Protein AF-A0A7V9ZXX9-F1 (afdb_monomer_lite)

Secondary structure (DSSP, 8-state):
-HHHHHHHHHTT---EEEEETTTTGGG-HHHHHHHHHTT-EEEEES---TT-GGGSS-----EEEEETTTEEEEESS-S---

Structure (mmCIF, N/CA/C/O backbone):
data_AF-A0A7V9ZXX9-F1
#
_entry.id   AF-A0A7V9ZXX9-F1
#
loop_
_atom_site.group_PDB
_atom_site.id
_atom_site.type_symbol
_atom_site.label_atom_id
_atom_site.label_alt_id
_atom_site.label_comp_id
_atom_site.label_asym_id
_atom_site.label_entity_id
_atom_site.label_seq_id
_atom_site.pdbx_PDB_ins_code
_atom_site.Cartn_x
_atom_site.Cartn_y
_atom_site.Cartn_z
_atom_site.occupancy
_atom_site.B_iso_or_equiv
_atom_site.auth_seq_id
_atom_site.auth_comp_id
_atom_site.auth_asym_id
_atom_site.auth_atom_id
_atom_site.pdbx_PDB_model_num
ATOM 1 N N . MET A 1 1 ? -3.521 9.673 -0.990 1.00 86.25 1 MET A N 1
ATOM 2 C CA . MET A 1 1 ? -3.387 8.204 -0.675 1.00 86.25 1 MET A CA 1
ATOM 3 C C . MET A 1 1 ? -2.622 7.860 0.621 1.00 86.25 1 MET A C 1
ATOM 5 O O . MET A 1 1 ? -3.193 7.194 1.480 1.00 86.25 1 MET A O 1
ATOM 9 N N . THR A 1 2 ? -1.342 8.239 0.773 1.00 90.81 2 THR A N 1
ATOM 10 C CA . THR A 1 2 ? -0.462 7.805 1.890 1.00 90.81 2 THR A CA 1
ATOM 11 C C . THR A 1 2 ? -1.079 7.991 3.275 1.00 90.81 2 THR A C 1
ATOM 13 O O . THR A 1 2 ? -1.030 7.087 4.107 1.00 90.81 2 THR A O 1
ATOM 16 N N . GLN A 1 3 ? -1.695 9.152 3.508 1.00 92.56 3 GLN A N 1
ATOM 17 C CA . GLN A 1 3 ? -2.331 9.479 4.780 1.00 92.56 3 GLN A CA 1
ATOM 18 C C . GLN A 1 3 ? -3.448 8.496 5.144 1.00 92.56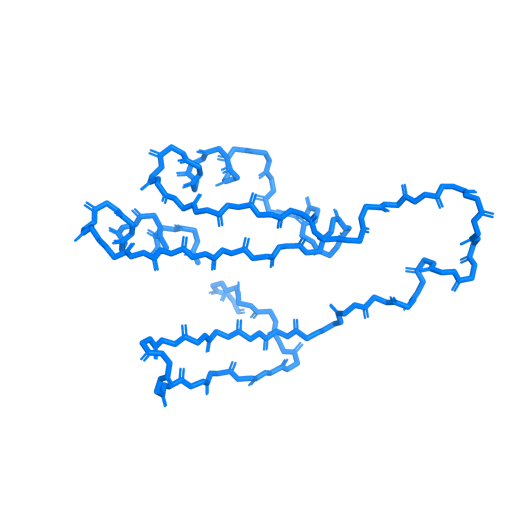 3 GLN A C 1
ATOM 20 O O . GLN A 1 3 ? -3.436 7.979 6.256 1.00 92.56 3 GLN A O 1
ATOM 25 N N . ALA A 1 4 ? -4.359 8.201 4.213 1.00 93.38 4 ALA A N 1
ATOM 26 C CA . ALA A 1 4 ? -5.496 7.317 4.461 1.00 93.38 4 ALA A CA 1
ATOM 27 C C . ALA A 1 4 ? -5.050 5.884 4.799 1.00 93.38 4 ALA A C 1
ATOM 29 O O . ALA A 1 4 ? -5.558 5.273 5.737 1.00 93.38 4 ALA A O 1
ATOM 30 N N . LEU A 1 5 ? -4.053 5.356 4.080 1.00 94.25 5 LEU A N 1
ATOM 31 C CA . LEU A 1 5 ? -3.509 4.023 4.362 1.00 94.25 5 LEU A CA 1
ATOM 32 C C . LEU A 1 5 ? -2.805 3.973 5.725 1.00 94.25 5 LEU A C 1
ATOM 34 O O . LEU A 1 5 ? -3.025 3.042 6.497 1.00 94.25 5 LEU A O 1
ATOM 38 N N . ALA A 1 6 ? -2.004 4.994 6.045 1.00 95.88 6 ALA A N 1
ATOM 39 C CA . ALA A 1 6 ? -1.308 5.098 7.325 1.00 95.88 6 ALA A CA 1
ATOM 40 C C . ALA A 1 6 ? -2.263 5.310 8.513 1.00 95.88 6 ALA A C 1
ATOM 42 O O . ALA A 1 6 ? -1.986 4.870 9.626 1.00 95.88 6 ALA A O 1
ATOM 43 N N . GLU A 1 7 ? -3.372 6.018 8.313 1.00 97.19 7 GLU A N 1
ATOM 44 C CA . GLU A 1 7 ? -4.424 6.169 9.319 1.00 97.19 7 GLU A CA 1
ATOM 45 C C . GLU A 1 7 ? -5.106 4.826 9.595 1.00 97.19 7 GLU A C 1
ATOM 47 O O . GLU A 1 7 ? -5.178 4.402 10.745 1.00 97.19 7 GLU A O 1
ATOM 52 N N . ARG A 1 8 ? -5.540 4.113 8.546 1.00 96.94 8 ARG A N 1
ATOM 53 C CA . ARG A 1 8 ? -6.194 2.807 8.695 1.00 96.94 8 ARG A CA 1
ATOM 54 C C . ARG A 1 8 ? -5.291 1.770 9.353 1.00 96.94 8 ARG A C 1
ATOM 56 O O . ARG A 1 8 ? -5.755 1.057 10.238 1.00 96.94 8 ARG A O 1
ATOM 63 N N . ALA A 1 9 ? -4.015 1.727 8.975 1.00 97.56 9 ALA A N 1
ATOM 64 C CA . ALA A 1 9 ? -3.042 0.839 9.604 1.00 97.56 9 ALA A CA 1
ATOM 65 C C . ALA A 1 9 ? -2.887 1.133 11.107 1.00 97.56 9 ALA A C 1
ATOM 67 O O . ALA A 1 9 ? -2.963 0.219 11.928 1.00 97.56 9 ALA A O 1
ATOM 68 N N . ARG A 1 10 ? -2.805 2.415 11.491 1.00 97.62 10 ARG A N 1
ATOM 69 C CA . ARG A 1 10 ? -2.769 2.831 12.905 1.00 97.62 10 ARG A CA 1
ATOM 70 C C . ARG A 1 10 ? -4.065 2.546 13.662 1.00 97.62 10 ARG A C 1
ATOM 72 O O . ARG A 1 10 ? -4.018 2.313 14.863 1.00 97.62 10 ARG A O 1
ATOM 79 N N . ALA A 1 11 ? -5.198 2.506 12.967 1.00 97.69 11 ALA A N 1
ATOM 80 C CA . ALA A 1 11 ? -6.477 2.069 13.521 1.00 97.69 11 ALA A CA 1
ATOM 81 C C . ALA A 1 11 ? -6.595 0.533 13.664 1.00 97.69 11 ALA A C 1
ATOM 83 O O . ALA A 1 11 ? -7.670 0.034 13.988 1.00 97.69 11 ALA A O 1
ATOM 84 N N . GLY A 1 12 ? -5.522 -0.227 13.410 1.00 96.94 12 GLY A N 1
ATOM 85 C CA . GLY A 1 12 ? -5.489 -1.685 13.554 1.00 96.94 12 GLY A CA 1
ATOM 86 C C . GLY A 1 12 ? -6.004 -2.457 12.337 1.00 96.94 12 GLY A C 1
ATOM 87 O O . GLY A 1 12 ? -6.108 -3.682 12.387 1.00 96.94 12 GLY A O 1
ATOM 88 N N . VAL A 1 13 ? -6.313 -1.776 11.229 1.00 97.62 13 VAL A N 1
ATOM 89 C CA . VAL A 1 13 ? -6.692 -2.444 9.979 1.00 97.62 13 VAL A CA 1
ATOM 90 C C . VAL A 1 13 ? -5.438 -3.011 9.322 1.00 97.62 13 VAL A C 1
ATOM 92 O O . VAL A 1 13 ? -4.460 -2.295 9.116 1.00 97.62 13 VAL A O 1
ATOM 95 N N . LYS A 1 14 ? -5.463 -4.288 8.927 1.00 97.62 14 LYS A N 1
ATOM 96 C CA . LYS A 1 14 ? -4.362 -4.875 8.155 1.00 97.62 14 LYS A CA 1
ATOM 97 C C . LYS A 1 14 ? -4.330 -4.267 6.752 1.00 97.62 14 LYS A C 1
ATOM 99 O O . LYS A 1 14 ? -5.194 -4.556 5.927 1.00 97.62 14 LYS A O 1
ATOM 104 N N . VAL A 1 15 ? -3.306 -3.467 6.473 1.00 97.62 15 VAL A N 1
ATOM 105 C CA . VAL A 1 15 ? -3.091 -2.848 5.160 1.00 97.62 15 VAL A CA 1
ATOM 106 C C . VAL A 1 15 ? -1.877 -3.492 4.498 1.00 97.62 15 VAL A C 1
ATOM 108 O O . VAL A 1 15 ? -0.777 -3.436 5.039 1.00 97.62 15 VAL A O 1
ATOM 111 N N . ASN A 1 16 ? -2.076 -4.075 3.314 1.00 96.25 16 ASN A N 1
ATOM 112 C CA . ASN A 1 16 ? -0.992 -4.577 2.467 1.00 96.25 16 ASN A CA 1
ATOM 113 C C . ASN A 1 16 ? -0.962 -3.738 1.191 1.00 96.25 16 ASN A C 1
ATOM 115 O O . ASN A 1 16 ? -2.000 -3.561 0.550 1.00 96.25 16 ASN A O 1
ATOM 119 N N . ALA A 1 17 ? 0.209 -3.244 0.806 1.00 92.56 17 ALA A N 1
ATOM 120 C CA . ALA A 1 17 ? 0.382 -2.491 -0.425 1.00 92.56 17 ALA A CA 1
ATOM 121 C C . ALA A 1 17 ? 1.567 -3.022 -1.237 1.00 92.56 17 ALA A C 1
ATOM 123 O O . ALA A 1 17 ? 2.695 -3.165 -0.760 1.00 92.56 17 ALA A O 1
ATOM 124 N N . ILE A 1 18 ? 1.273 -3.307 -2.505 1.00 90.56 18 ILE A N 1
ATOM 125 C CA . ILE A 1 18 ? 2.240 -3.769 -3.494 1.00 90.56 18 ILE A CA 1
ATOM 126 C C . ILE A 1 18 ? 2.493 -2.618 -4.456 1.00 90.56 18 ILE A C 1
ATOM 128 O O . ILE A 1 18 ? 1.574 -2.121 -5.106 1.00 90.56 18 ILE A O 1
ATOM 132 N N . PHE A 1 19 ? 3.753 -2.216 -4.560 1.00 86.50 19 PHE A N 1
ATOM 133 C CA . PHE A 1 19 ? 4.186 -1.148 -5.445 1.00 86.50 19 PHE A CA 1
ATOM 134 C C . PHE A 1 19 ? 5.082 -1.692 -6.543 1.00 86.50 19 PHE A C 1
ATOM 136 O O . PHE A 1 19 ? 6.023 -2.433 -6.279 1.00 86.50 19 PHE A O 1
ATOM 143 N N . ASP A 1 20 ? 4.831 -1.285 -7.779 1.00 84.19 20 ASP A N 1
ATOM 144 C CA . ASP A 1 20 ? 5.753 -1.556 -8.871 1.00 84.19 20 ASP A CA 1
ATOM 145 C C . ASP A 1 20 ? 7.033 -0.719 -8.700 1.00 84.19 20 ASP A C 1
ATOM 147 O O . ASP A 1 20 ? 6.963 0.495 -8.503 1.00 84.19 20 ASP A O 1
ATOM 151 N N . ALA A 1 21 ? 8.206 -1.353 -8.764 1.00 78.50 21 ALA A N 1
ATOM 152 C CA . ALA A 1 21 ? 9.472 -0.725 -8.390 1.00 78.50 21 ALA A CA 1
ATOM 153 C C . ALA A 1 21 ? 9.813 0.536 -9.205 1.00 78.50 21 ALA A C 1
ATOM 155 O O . ALA A 1 21 ? 10.425 1.452 -8.65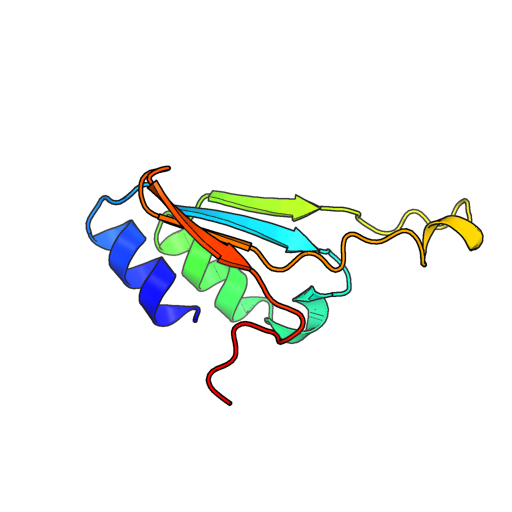8 1.00 78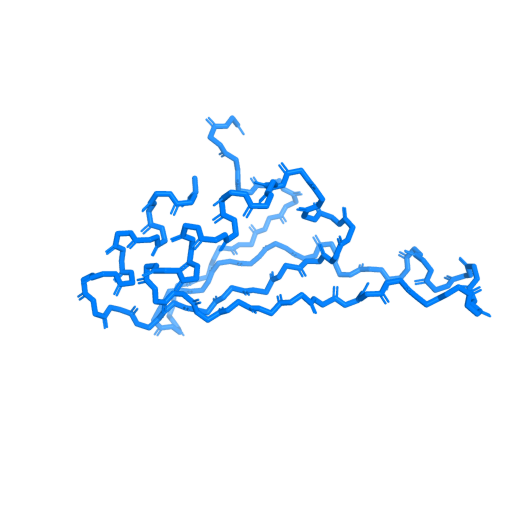.50 21 ALA A O 1
ATOM 156 N N . GLN A 1 22 ? 9.406 0.617 -10.478 1.00 75.69 22 GLN A N 1
ATOM 157 C CA . GLN A 1 22 ? 9.613 1.819 -11.297 1.00 75.69 22 GLN A CA 1
ATOM 158 C C . GLN A 1 22 ? 8.321 2.642 -11.471 1.00 75.69 22 GLN A C 1
ATOM 160 O O . GLN A 1 22 ? 8.402 3.867 -11.537 1.00 75.69 22 GLN A O 1
ATOM 165 N N . GLY A 1 23 ? 7.134 2.030 -11.457 1.00 73.31 23 GLY A N 1
ATOM 166 C CA . GLY A 1 23 ? 5.843 2.724 -11.536 1.00 73.31 23 GLY A CA 1
ATOM 167 C C . GLY A 1 23 ? 5.529 3.553 -10.288 1.00 73.31 23 GLY A C 1
ATOM 168 O O . GLY A 1 23 ? 4.905 4.604 -10.388 1.00 73.31 23 GLY A O 1
ATOM 169 N N . ALA A 1 24 ? 6.031 3.133 -9.125 1.00 76.44 24 ALA A N 1
ATOM 170 C CA . ALA A 1 2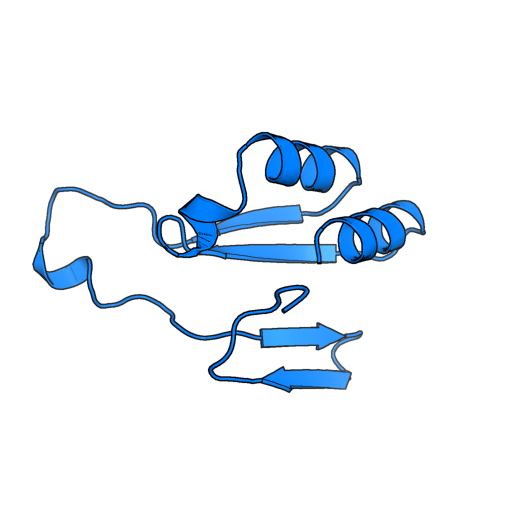4 ? 5.930 3.860 -7.861 1.00 76.44 24 ALA A CA 1
ATOM 171 C C . ALA A 1 24 ? 7.182 4.695 -7.535 1.00 76.44 24 ALA A C 1
ATOM 173 O O . ALA A 1 24 ? 7.340 5.147 -6.402 1.00 76.44 24 ALA A O 1
ATOM 174 N N . SER A 1 25 ? 8.074 4.932 -8.503 1.00 74.06 25 SER A N 1
ATOM 175 C CA . SER A 1 25 ? 9.282 5.754 -8.299 1.00 74.06 25 SER A CA 1
ATOM 176 C C . SER A 1 25 ? 8.973 7.159 -7.763 1.00 74.06 25 SER A C 1
ATOM 178 O O . SER A 1 25 ? 9.753 7.704 -6.987 1.00 74.06 25 SER A O 1
ATOM 180 N N . LYS A 1 26 ? 7.802 7.712 -8.108 1.00 79.12 26 LYS A N 1
ATOM 181 C CA . LYS A 1 26 ? 7.342 9.037 -7.667 1.00 79.12 26 LYS A CA 1
ATOM 182 C C . LYS A 1 26 ? 6.818 9.099 -6.230 1.00 79.12 26 LYS A C 1
ATOM 184 O O . LYS A 1 26 ? 6.652 10.197 -5.716 1.00 79.12 26 LYS A O 1
ATOM 189 N N . ILE A 1 27 ? 6.549 7.966 -5.573 1.00 80.44 27 ILE A N 1
ATOM 190 C CA . ILE A 1 27 ? 5.981 7.972 -4.214 1.00 80.44 27 ILE A CA 1
ATOM 191 C C . ILE A 1 27 ? 6.959 8.580 -3.190 1.00 80.44 27 ILE A C 1
ATOM 193 O O . ILE A 1 27 ? 6.513 9.124 -2.189 1.00 80.44 27 ILE A O 1
ATOM 197 N N . GLY A 1 28 ? 8.269 8.579 -3.461 1.00 83.62 28 GLY A N 1
ATOM 198 C CA . GLY A 1 28 ? 9.285 9.137 -2.565 1.00 83.62 28 GLY A CA 1
ATOM 199 C C . GLY A 1 28 ? 9.602 8.219 -1.379 1.00 83.62 28 GLY A C 1
ATOM 200 O O . GLY A 1 28 ? 8.739 7.508 -0.861 1.00 83.62 28 GLY A O 1
ATOM 201 N N . SER A 1 29 ? 10.865 8.205 -0.949 1.00 86.19 29 SER A N 1
ATOM 202 C CA . SER A 1 29 ? 11.331 7.369 0.169 1.00 86.19 29 SER A CA 1
ATOM 203 C C . SER A 1 29 ? 10.640 7.716 1.488 1.00 86.19 29 SER A C 1
ATOM 205 O O . SER A 1 29 ? 10.282 6.811 2.234 1.00 86.19 29 SER A O 1
ATOM 207 N N . GLU A 1 30 ? 10.381 9.000 1.738 1.00 89.81 30 GLU A N 1
ATOM 208 C CA . GLU A 1 30 ? 9.712 9.480 2.951 1.00 89.81 30 GLU A CA 1
ATOM 209 C C . GLU A 1 30 ? 8.292 8.914 3.101 1.00 89.81 30 GLU A C 1
ATOM 211 O O . GLU A 1 30 ? 7.926 8.420 4.165 1.00 89.81 30 GLU A O 1
ATOM 216 N N . ASN A 1 31 ? 7.495 8.903 2.028 1.00 90.50 31 ASN A N 1
ATOM 217 C CA . ASN A 1 31 ? 6.149 8.329 2.085 1.00 90.50 31 ASN A CA 1
ATOM 218 C C . ASN A 1 31 ? 6.177 6.813 2.285 1.00 90.50 31 ASN A C 1
ATOM 220 O O . ASN A 1 31 ? 5.319 6.279 2.986 1.00 90.50 31 ASN A O 1
ATOM 224 N N . LEU A 1 32 ? 7.148 6.111 1.687 1.00 90.25 32 LEU A N 1
ATOM 225 C CA . LEU A 1 32 ? 7.324 4.679 1.936 1.00 90.25 32 LEU A CA 1
ATOM 226 C C . LEU A 1 32 ? 7.645 4.420 3.407 1.00 90.25 32 LEU A C 1
ATOM 228 O O . LEU A 1 32 ? 7.059 3.519 4.000 1.00 90.25 32 LEU A O 1
ATOM 232 N N . GLU A 1 33 ? 8.521 5.226 4.002 1.00 92.69 33 GLU A N 1
ATOM 233 C CA . GLU A 1 33 ? 8.873 5.103 5.414 1.00 92.69 33 GLU A CA 1
ATOM 234 C C . GLU A 1 33 ? 7.686 5.435 6.323 1.00 92.69 33 GLU A C 1
ATOM 236 O O . GLU A 1 33 ? 7.396 4.715 7.279 1.00 92.69 33 GLU A O 1
ATOM 241 N N . ARG A 1 34 ? 6.906 6.461 5.973 1.00 94.38 34 ARG A N 1
ATOM 242 C CA . ARG A 1 34 ? 5.665 6.811 6.673 1.00 94.38 34 ARG A CA 1
ATOM 243 C C . ARG A 1 34 ? 4.636 5.679 6.645 1.00 94.38 34 ARG A C 1
ATOM 245 O O . ARG A 1 34 ? 3.950 5.453 7.635 1.00 94.38 34 ARG A O 1
ATOM 252 N N . LEU A 1 35 ? 4.517 4.963 5.529 1.00 94.69 35 LEU A N 1
ATOM 253 C CA . LEU A 1 35 ? 3.639 3.795 5.429 1.00 94.69 35 LEU A CA 1
ATOM 254 C C . LEU A 1 35 ? 4.163 2.627 6.276 1.00 94.69 35 LEU A C 1
ATOM 256 O O . LEU A 1 35 ? 3.388 2.039 7.028 1.00 94.69 35 LEU A O 1
ATOM 260 N N . ARG A 1 36 ? 5.469 2.325 6.206 1.00 94.75 36 ARG A N 1
ATOM 261 C CA . ARG A 1 36 ? 6.087 1.250 7.005 1.00 94.75 36 ARG A CA 1
ATOM 262 C C . ARG A 1 36 ? 5.933 1.504 8.501 1.00 94.75 36 ARG A C 1
ATOM 264 O O . ARG A 1 36 ? 5.438 0.641 9.217 1.00 94.75 36 ARG A O 1
ATOM 271 N N . SER A 1 37 ? 6.288 2.704 8.954 1.00 96.62 37 SER A N 1
ATOM 272 C CA . SER A 1 37 ? 6.168 3.121 10.359 1.00 96.62 37 SER A CA 1
ATOM 273 C C . SER A 1 37 ? 4.723 3.156 10.864 1.00 96.62 37 SER A C 1
ATOM 275 O O . SER A 1 37 ? 4.488 2.960 12.052 1.00 96.62 37 SER A O 1
ATOM 277 N N . ALA A 1 38 ? 3.742 3.349 9.980 1.00 97.25 38 ALA A N 1
ATOM 278 C CA . ALA A 1 38 ? 2.325 3.255 10.323 1.00 97.25 38 ALA A CA 1
ATOM 279 C C . ALA A 1 38 ? 1.795 1.811 10.426 1.00 97.25 38 ALA A C 1
ATOM 281 O O . ALA A 1 38 ? 0.640 1.632 10.805 1.00 97.25 38 ALA A O 1
ATOM 282 N N . GLY A 1 39 ? 2.604 0.797 10.093 1.00 97.06 39 GLY A N 1
ATOM 283 C CA . GLY A 1 39 ? 2.223 -0.618 10.144 1.00 97.06 39 GLY A CA 1
ATOM 284 C C . GLY A 1 39 ? 1.690 -1.188 8.825 1.00 97.06 39 GLY A C 1
ATOM 285 O O . GLY A 1 39 ? 1.083 -2.257 8.827 1.00 97.06 39 GLY A O 1
ATOM 286 N N . VAL A 1 40 ? 1.892 -0.496 7.698 1.00 97.25 40 VAL A N 1
ATOM 287 C CA . VAL A 1 40 ? 1.531 -1.021 6.373 1.00 97.25 40 VAL A CA 1
ATOM 288 C C . VAL A 1 40 ? 2.568 -2.053 5.926 1.00 97.25 40 VAL A C 1
ATOM 290 O O . VAL A 1 40 ? 3.765 -1.758 5.887 1.00 97.25 40 VAL A O 1
ATOM 293 N N . ASP A 1 41 ? 2.109 -3.238 5.517 1.00 96.00 41 ASP A N 1
ATOM 294 C CA . ASP A 1 41 ? 2.971 -4.239 4.889 1.00 96.00 41 ASP A CA 1
ATOM 295 C C . ASP A 1 41 ? 3.259 -3.837 3.437 1.00 96.00 41 ASP A C 1
ATOM 297 O O . ASP A 1 41 ? 2.352 -3.732 2.604 1.00 96.00 41 ASP A O 1
ATOM 301 N N . LEU A 1 42 ? 4.530 -3.549 3.156 1.00 92.38 42 LEU A N 1
ATOM 302 C CA . LEU A 1 42 ? 4.979 -2.942 1.910 1.00 92.38 42 LEU A CA 1
ATOM 303 C C . LEU A 1 42 ? 5.955 -3.823 1.148 1.00 92.38 42 LEU A C 1
ATOM 305 O O . LEU A 1 42 ? 7.113 -3.996 1.552 1.00 92.38 42 LEU A O 1
ATOM 309 N N . VAL A 1 43 ? 5.527 -4.223 -0.049 1.00 89.88 43 VAL A N 1
ATOM 310 C CA . VAL A 1 43 ? 6.324 -5.008 -0.992 1.00 89.88 43 VAL A CA 1
ATOM 311 C C . VAL A 1 43 ? 6.542 -4.226 -2.283 1.00 89.88 43 VAL A C 1
ATOM 313 O O . VAL A 1 43 ? 5.606 -3.692 -2.879 1.00 89.88 43 VAL A O 1
ATOM 316 N N . LYS A 1 44 ? 7.797 -4.185 -2.742 1.00 84.62 44 LYS A N 1
ATOM 317 C CA . LYS A 1 44 ? 8.138 -3.726 -4.092 1.00 84.62 44 LYS A CA 1
ATOM 318 C C . LYS A 1 44 ? 8.148 -4.926 -5.035 1.00 84.62 44 LYS A C 1
ATOM 320 O O . LYS A 1 44 ? 8.892 -5.877 -4.819 1.00 84.62 44 LYS A O 1
ATOM 325 N N . TYR A 1 45 ? 7.328 -4.871 -6.073 1.00 81.94 45 TYR A N 1
ATOM 326 C CA . TYR A 1 45 ? 7.240 -5.873 -7.124 1.00 81.94 45 TYR A CA 1
ATOM 327 C C . TYR A 1 45 ? 8.027 -5.427 -8.363 1.00 81.94 45 TYR A C 1
ATOM 329 O O . TYR A 1 45 ? 8.139 -4.233 -8.645 1.00 81.94 45 TYR A O 1
ATOM 337 N N . HIS A 1 46 ? 8.548 -6.399 -9.114 1.00 73.50 46 HIS A N 1
ATOM 338 C CA . HIS A 1 46 ? 9.232 -6.187 -10.397 1.00 73.50 46 HIS A CA 1
ATOM 339 C C . HIS A 1 46 ? 10.458 -5.262 -10.330 1.00 73.50 46 HIS A C 1
ATOM 341 O O . HIS A 1 46 ? 10.639 -4.373 -11.165 1.00 73.50 46 HIS A O 1
ATOM 347 N N . SER A 1 47 ? 11.318 -5.478 -9.330 1.00 67.31 47 SER A N 1
ATOM 348 C CA . SER A 1 47 ? 12.635 -4.836 -9.275 1.00 67.31 47 SER A CA 1
ATOM 349 C C . SER A 1 47 ? 13.408 -5.101 -10.568 1.00 67.31 47 SER A C 1
ATOM 351 O O . SER A 1 47 ? 13.482 -6.233 -11.044 1.00 67.31 47 SER A O 1
ATOM 353 N N . ILE A 1 48 ? 13.956 -4.037 -11.152 1.00 63.53 48 ILE A N 1
ATOM 354 C CA . ILE A 1 48 ? 14.673 -4.089 -12.425 1.00 63.53 48 ILE A CA 1
ATOM 355 C C . ILE A 1 48 ? 15.907 -4.982 -12.286 1.00 63.53 48 ILE A C 1
ATOM 357 O O . ILE A 1 48 ? 16.786 -4.718 -11.468 1.00 63.53 48 ILE A O 1
ATOM 361 N N . VAL A 1 49 ? 15.986 -6.005 -13.133 1.00 64.44 49 VAL A N 1
ATOM 362 C CA . VAL A 1 49 ? 17.186 -6.820 -13.317 1.00 64.44 49 VAL A CA 1
ATOM 363 C C . VAL A 1 49 ? 17.755 -6.477 -14.692 1.00 64.44 49 VAL A C 1
ATOM 365 O O . VAL A 1 49 ? 17.082 -6.679 -15.700 1.00 64.44 49 VAL A O 1
ATOM 368 N N . TRP A 1 50 ? 18.990 -5.970 -14.738 1.00 62.28 50 TRP A N 1
ATOM 369 C CA . TRP A 1 50 ? 19.665 -5.474 -15.953 1.00 62.28 50 TRP A CA 1
ATOM 370 C C . TRP A 1 50 ? 19.948 -6.531 -17.038 1.00 62.28 50 TRP A C 1
ATOM 372 O O . TRP A 1 50 ? 20.530 -6.218 -18.071 1.00 62.28 50 TRP A O 1
ATOM 382 N N . LEU A 1 51 ? 19.529 -7.780 -16.824 1.00 66.25 51 LEU A N 1
ATOM 383 C CA . LEU A 1 51 ? 19.863 -8.933 -17.661 1.00 66.25 51 LEU A CA 1
ATOM 384 C C . LEU A 1 51 ? 18.944 -9.120 -18.887 1.00 66.25 51 LEU A C 1
ATOM 386 O O . LEU A 1 51 ? 19.324 -9.850 -19.796 1.00 66.25 51 LEU A O 1
ATOM 390 N N . ASP A 1 52 ? 17.761 -8.487 -18.954 1.00 65.38 52 ASP A N 1
ATOM 391 C CA . ASP A 1 52 ? 16.894 -8.577 -20.147 1.00 65.38 52 ASP A CA 1
ATOM 392 C C . ASP A 1 52 ? 16.082 -7.287 -20.415 1.00 65.38 52 ASP A C 1
ATOM 394 O O . ASP A 1 52 ? 15.011 -7.096 -19.824 1.00 65.38 52 ASP A O 1
ATOM 398 N N . PRO A 1 53 ? 16.528 -6.430 -21.360 1.00 66.19 53 PRO A N 1
ATOM 399 C CA . PRO A 1 53 ? 15.832 -5.219 -21.812 1.00 66.19 53 PRO A CA 1
ATOM 400 C C . PRO A 1 53 ? 14.360 -5.430 -22.203 1.00 66.19 53 PRO A C 1
ATOM 402 O O . PRO A 1 53 ? 13.528 -4.543 -22.021 1.00 66.19 53 PRO A O 1
ATOM 405 N N . ARG A 1 54 ? 13.992 -6.620 -22.693 1.00 66.69 54 ARG A N 1
ATOM 406 C CA . ARG A 1 54 ? 12.629 -6.918 -23.168 1.00 66.69 54 ARG A CA 1
ATOM 407 C C . ARG A 1 54 ? 11.646 -7.126 -22.017 1.00 66.69 54 ARG A C 1
ATOM 409 O O . ARG A 1 54 ? 10.442 -6.960 -22.193 1.00 66.69 54 ARG A O 1
ATOM 416 N N . ARG A 1 55 ? 12.140 -7.455 -20.817 1.00 64.38 55 ARG A N 1
ATOM 417 C CA . ARG A 1 55 ? 11.321 -7.648 -19.606 1.00 64.38 55 ARG A CA 1
ATOM 418 C C . ARG A 1 55 ? 11.013 -6.354 -18.857 1.00 64.38 55 ARG A C 1
ATOM 420 O O . ARG A 1 55 ? 10.170 -6.370 -17.958 1.00 64.38 55 ARG A O 1
ATOM 427 N N . TYR A 1 56 ? 11.631 -5.239 -19.244 1.00 64.00 56 TYR A N 1
ATOM 428 C CA . TYR A 1 56 ? 11.373 -3.935 -18.632 1.00 64.00 56 TYR A CA 1
ATOM 429 C C . TYR A 1 56 ? 9.942 -3.448 -18.858 1.00 64.00 56 TYR A C 1
ATOM 431 O O . TYR A 1 56 ? 9.397 -2.794 -17.971 1.00 64.00 56 TYR A O 1
ATOM 439 N N . ASN A 1 57 ? 9.337 -3.788 -20.004 1.00 62.72 57 ASN A N 1
ATOM 440 C CA . ASN A 1 57 ? 8.002 -3.320 -20.387 1.00 62.72 57 ASN A CA 1
ATOM 441 C C . ASN A 1 57 ? 6.861 -4.280 -19.985 1.00 62.72 57 ASN A C 1
ATOM 443 O O . ASN A 1 57 ? 5.69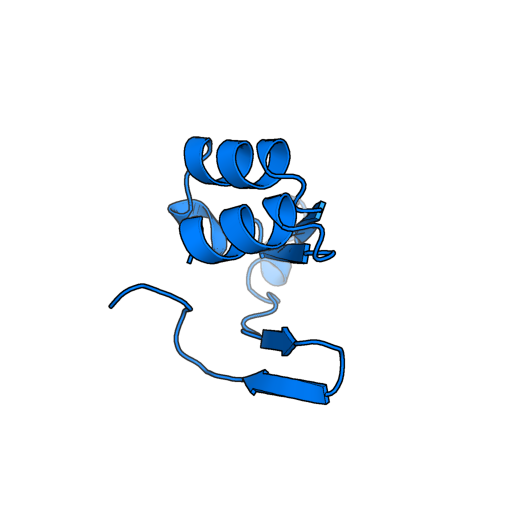8 -3.889 -19.981 1.00 62.72 57 ASN A O 1
ATOM 447 N N . ASN A 1 58 ? 7.171 -5.522 -19.587 1.00 65.50 58 ASN A N 1
ATOM 448 C CA . ASN A 1 58 ? 6.178 -6.497 -19.109 1.00 65.50 58 ASN A CA 1
ATOM 449 C C . ASN A 1 58 ? 5.840 -6.255 -17.634 1.00 65.50 58 ASN A C 1
ATOM 451 O O . ASN A 1 58 ? 6.125 -7.079 -16.764 1.00 65.50 58 ASN A O 1
ATOM 455 N N . ARG A 1 59 ? 5.276 -5.083 -17.350 1.00 65.50 59 ARG A N 1
ATOM 456 C CA . ARG A 1 59 ? 4.981 -4.615 -15.994 1.00 65.50 59 ARG A CA 1
ATOM 457 C C . ARG A 1 59 ? 3.490 -4.682 -15.739 1.00 65.50 59 ARG A C 1
ATOM 459 O O . ARG A 1 59 ? 2.670 -4.446 -16.625 1.00 65.50 59 ARG A O 1
ATOM 466 N N . SER A 1 60 ? 3.129 -4.984 -14.500 1.00 62.38 60 SER A N 1
ATOM 467 C CA . SER A 1 60 ? 1.732 -4.942 -14.091 1.00 62.38 60 SER A CA 1
ATOM 468 C C . SER A 1 60 ? 1.289 -3.482 -13.994 1.00 62.38 60 SER A C 1
ATOM 470 O O . SER A 1 60 ? 1.541 -2.818 -12.996 1.00 62.38 60 SER A O 1
ATOM 472 N N . HIS A 1 61 ? 0.594 -2.982 -15.019 1.00 75.69 61 HIS A N 1
ATOM 473 C CA . HIS A 1 61 ? -0.051 -1.660 -14.997 1.00 75.69 61 HIS A CA 1
ATOM 474 C C . HIS A 1 61 ? -1.415 -1.672 -14.277 1.00 75.69 61 HIS A C 1
ATOM 476 O O . HIS A 1 61 ? -2.192 -0.716 -14.365 1.00 75.69 61 HIS A O 1
ATOM 482 N N . ARG A 1 62 ? -1.712 -2.779 -13.580 1.00 81.44 62 ARG A N 1
ATOM 483 C CA . ARG A 1 62 ? -2.939 -2.990 -12.811 1.00 81.44 62 ARG A CA 1
ATOM 484 C C . ARG A 1 62 ? -2.943 -2.064 -11.603 1.00 81.44 62 ARG A C 1
ATOM 486 O O . ARG A 1 62 ? -1.968 -2.006 -10.859 1.00 81.44 62 ARG A O 1
ATOM 493 N N . LYS A 1 63 ? -4.064 -1.387 -11.399 1.00 84.94 63 LYS A N 1
ATOM 494 C CA . LYS A 1 63 ? -4.314 -0.518 -10.253 1.00 84.94 63 LYS A CA 1
ATOM 495 C C . LYS A 1 63 ? -5.565 -1.052 -9.586 1.00 84.94 63 LYS A C 1
ATOM 497 O O . LYS A 1 63 ? -6.630 -1.062 -10.200 1.00 84.94 63 LYS A O 1
ATOM 502 N N . LEU A 1 64 ? -5.381 -1.611 -8.398 1.00 89.69 64 LEU A N 1
ATOM 503 C CA . LEU A 1 64 ? -6.401 -2.354 -7.675 1.00 89.69 64 LEU A CA 1
ATOM 504 C C . LEU A 1 64 ? -6.405 -1.872 -6.227 1.00 89.69 64 LEU A C 1
ATOM 506 O O . LEU A 1 64 ? -5.351 -1.824 -5.595 1.00 89.69 64 LEU A O 1
ATOM 510 N N . LEU A 1 65 ? -7.586 -1.562 -5.706 1.00 91.88 65 LEU A N 1
ATOM 511 C CA . LEU A 1 65 ? -7.822 -1.378 -4.278 1.00 91.88 65 LEU A CA 1
ATOM 512 C C . LEU A 1 65 ? -8.906 -2.363 -3.864 1.00 91.88 65 LEU A C 1
ATOM 514 O O . LEU A 1 65 ? -10.005 -2.333 -4.409 1.00 91.88 65 LEU A O 1
ATOM 518 N N . ILE A 1 66 ? -8.588 -3.231 -2.911 1.00 94.12 66 ILE A N 1
ATOM 519 C CA . ILE A 1 66 ? -9.512 -4.237 -2.393 1.00 94.12 66 ILE A CA 1
ATOM 520 C C . ILE A 1 66 ? -9.736 -3.940 -0.914 1.00 94.12 66 ILE A C 1
ATOM 522 O O . ILE A 1 66 ? -8.773 -3.835 -0.156 1.00 94.12 66 ILE A O 1
ATOM 526 N N . ILE A 1 67 ? -10.997 -3.808 -0.511 1.00 95.19 67 ILE A N 1
ATOM 527 C CA . ILE A 1 67 ? -11.414 -3.523 0.864 1.00 95.19 67 ILE A CA 1
ATOM 528 C C . ILE A 1 67 ? -12.187 -4.733 1.386 1.00 95.19 67 ILE A C 1
ATOM 530 O O . ILE A 1 67 ? -13.155 -5.179 0.763 1.00 95.19 67 ILE A O 1
ATOM 534 N N . ASP A 1 68 ? -11.715 -5.291 2.502 1.00 95.00 68 ASP A N 1
ATOM 535 C CA . ASP A 1 68 ? -12.307 -6.426 3.228 1.00 95.00 68 ASP A CA 1
ATOM 536 C C . ASP A 1 68 ? -12.600 -7.675 2.375 1.00 95.00 68 ASP A C 1
ATOM 538 O O . ASP A 1 68 ? -13.437 -8.502 2.731 1.00 95.00 68 ASP A O 1
ATOM 542 N N . GLY A 1 69 ? -11.944 -7.803 1.215 1.00 93.88 69 GLY A N 1
ATOM 543 C CA . GLY A 1 69 ? -12.212 -8.864 0.238 1.00 93.88 69 GLY A CA 1
ATOM 544 C C . GLY A 1 69 ? -13.591 -8.785 -0.431 1.00 93.88 69 GLY A C 1
ATOM 545 O O . GLY A 1 69 ? -13.989 -9.735 -1.097 1.00 93.88 69 GLY A O 1
ATOM 546 N N . LYS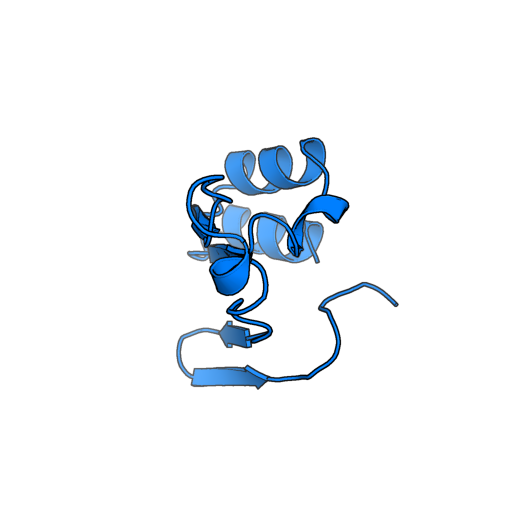 A 1 70 ? -14.326 -7.680 -0.254 1.00 96.50 70 LYS A N 1
ATOM 547 C CA . LYS A 1 70 ? -15.718 -7.521 -0.711 1.00 96.50 70 LYS A CA 1
ATOM 548 C C . LYS A 1 70 ? -15.890 -6.412 -1.739 1.00 96.50 70 LYS A C 1
ATOM 550 O O . LYS A 1 70 ? -16.705 -6.546 -2.644 1.00 96.50 70 LYS A O 1
ATOM 555 N N . VAL A 1 71 ? -15.136 -5.323 -1.598 1.00 95.25 71 VAL A N 1
ATOM 556 C CA . VAL A 1 71 ? -15.222 -4.161 -2.490 1.00 95.25 71 VAL A CA 1
ATOM 557 C C . VAL A 1 71 ? -13.915 -4.031 -3.254 1.00 95.25 71 VAL A C 1
ATOM 559 O O . VAL A 1 71 ? -12.846 -4.003 -2.648 1.00 95.25 71 VAL A O 1
ATOM 562 N N . GLY A 1 72 ? -14.001 -3.960 -4.581 1.00 93.56 72 GLY A N 1
ATOM 563 C CA . GLY A 1 72 ? -12.854 -3.802 -5.467 1.00 93.56 72 GLY A CA 1
ATOM 564 C C . GLY A 1 72 ? -12.996 -2.561 -6.338 1.00 93.56 72 GLY A C 1
ATOM 565 O O . GLY A 1 72 ? -13.984 -2.420 -7.053 1.00 93.56 72 GLY A O 1
ATOM 566 N N . PHE A 1 73 ? -11.990 -1.693 -6.317 1.00 90.69 73 PHE A N 1
ATOM 567 C CA . PHE A 1 73 ? -11.828 -0.616 -7.286 1.00 90.69 73 PHE A CA 1
ATOM 568 C C . PHE A 1 73 ? -10.759 -1.016 -8.295 1.00 90.69 73 PHE A C 1
ATOM 570 O O . PHE A 1 73 ? -9.666 -1.449 -7.917 1.00 90.69 73 PHE A O 1
ATOM 577 N N . ILE A 1 74 ? -11.082 -0.855 -9.574 1.00 89.06 74 ILE A N 1
ATOM 578 C CA . ILE A 1 74 ? -10.189 -1.119 -10.701 1.00 89.06 74 ILE A CA 1
ATOM 579 C C . ILE A 1 74 ? -10.150 0.121 -11.591 1.00 89.06 74 ILE A C 1
ATOM 581 O O . ILE A 1 74 ? -11.148 0.830 -11.706 1.00 89.06 74 ILE A O 1
ATOM 585 N N . GLY A 1 75 ? -9.022 0.391 -12.243 1.00 78.62 75 GLY A N 1
ATOM 586 C CA . GLY A 1 75 ? -8.953 1.537 -13.144 1.00 78.62 75 GLY A CA 1
ATOM 587 C C . GLY A 1 75 ? -7.651 1.664 -13.923 1.00 78.62 75 GLY A C 1
ATOM 588 O O . GLY A 1 75 ? -6.648 1.011 -13.631 1.00 78.62 75 GLY A O 1
ATOM 589 N N . GLY A 1 76 ? -7.684 2.535 -14.935 1.00 73.25 76 GLY A N 1
ATOM 590 C CA . GLY A 1 76 ? -6.500 2.954 -15.690 1.00 73.25 76 GLY A CA 1
ATOM 591 C C . GLY A 1 76 ? -5.725 4.092 -15.016 1.00 73.25 76 GLY A C 1
ATOM 592 O O . GLY A 1 76 ? -4.506 4.183 -15.192 1.00 73.25 76 GLY A O 1
ATOM 593 N N . VAL A 1 77 ? -6.418 4.903 -14.211 1.00 69.06 77 VAL A N 1
ATOM 594 C CA . VAL A 1 77 ? -5.901 6.109 -13.549 1.00 69.06 77 VAL A CA 1
ATOM 595 C C . VAL A 1 77 ? -5.251 5.753 -12.208 1.00 69.06 77 VAL A C 1
ATOM 597 O O . VAL A 1 77 ? -5.698 4.836 -11.520 1.00 69.06 77 VAL A O 1
ATOM 600 N N . GLY A 1 78 ? -4.147 6.428 -11.875 1.00 67.06 78 GLY A N 1
ATOM 601 C CA . GLY A 1 78 ? -3.471 6.303 -10.579 1.00 67.06 78 GLY A CA 1
ATOM 602 C C . GLY A 1 78 ? -4.385 6.668 -9.409 1.00 67.06 78 GLY A C 1
ATOM 603 O O . GLY A 1 78 ? -5.307 7.454 -9.574 1.00 67.06 78 GLY A O 1
ATOM 604 N N . ILE A 1 79 ? -4.105 6.128 -8.219 1.00 67.94 79 ILE A N 1
ATOM 605 C CA . ILE A 1 79 ? -4.672 6.669 -6.978 1.00 67.94 79 ILE A CA 1
ATOM 606 C C . ILE A 1 79 ? -3.809 7.876 -6.600 1.00 67.94 79 ILE A C 1
ATOM 608 O O . ILE A 1 79 ? -2.793 7.734 -5.914 1.00 67.94 79 ILE A O 1
ATOM 612 N N . ALA A 1 80 ? -4.178 9.038 -7.122 1.00 66.19 80 ALA A N 1
ATOM 613 C CA . ALA A 1 80 ? -3.594 10.333 -6.803 1.00 66.19 80 ALA A CA 1
ATOM 614 C C . ALA A 1 80 ? -4.690 11.246 -6.238 1.00 66.19 80 ALA A C 1
ATOM 616 O O . ALA A 1 80 ? -5.873 10.939 -6.363 1.00 66.19 80 ALA A O 1
ATOM 617 N N . ASP A 1 81 ? -4.289 12.330 -5.578 1.00 64.06 81 ASP A N 1
ATOM 618 C CA . ASP A 1 81 ? -5.236 13.339 -5.086 1.00 64.06 81 ASP A CA 1
ATOM 619 C C . ASP A 1 81 ? -5.646 14.331 -6.214 1.00 64.06 81 ASP A C 1
ATOM 621 O O . ASP A 1 81 ? -6.362 15.293 -5.950 1.00 64.06 81 ASP A O 1
ATOM 625 N N . GLU A 1 82 ? -5.222 14.059 -7.461 1.00 44.59 82 GLU A N 1
ATOM 626 C CA . GLU A 1 82 ? -5.628 14.708 -8.724 1.00 44.59 82 GLU A CA 1
ATOM 627 C C . GLU A 1 82 ? -6.299 13.698 -9.666 1.00 44.59 82 GLU A C 1
ATOM 629 O O . GLU A 1 82 ? -5.732 12.589 -9.846 1.00 44.59 82 GLU A O 1
#

Sequence (82 aa):
MTQALAERARAGVKVNAIFDAQGASKIGSENLERLRSAGVDLVKYHSIVWLDPRRYNNRSHRKLLIIDGKVGFIGGVGIADE

pLDDT: mean 83.48, std 12.96, range [44.59, 97.69]

Foldseek 3Di:
DLVVLLVCLLVVHAAEDEAAPVNCPVCDPVSVVSNVVSRYHYHHPDDDDPPDPVVVPVDPCWDWDQDPVPDIDTDNDDPDPD

Radius of gyration: 13.91 Å; chains: 1; bounding box: 36×24×37 Å